Protein AF-A0A936NFK0-F1 (afdb_monomer)

Sequence (60 aa):
MTETTIDSTTESTLSELKALVDRGLGGINERRLMPAGEVADLLLDVRMLLQDLESESLVN

Foldseek 3Di:
DPPPPCDPVNVVLVVVLVVLCCVQQPDPVDGDDDDPVSVVVSVVVSVVSVVVVVVVVVVD

Organism: NCBI:txid2954438

Mean predicted aligned error: 9.21 Å

Secondary structure (DSSP, 8-state):
-------HHHHHHHHHHHHHHHHHH--TTSPPP--HHHHHHHHHHHHHHHHHH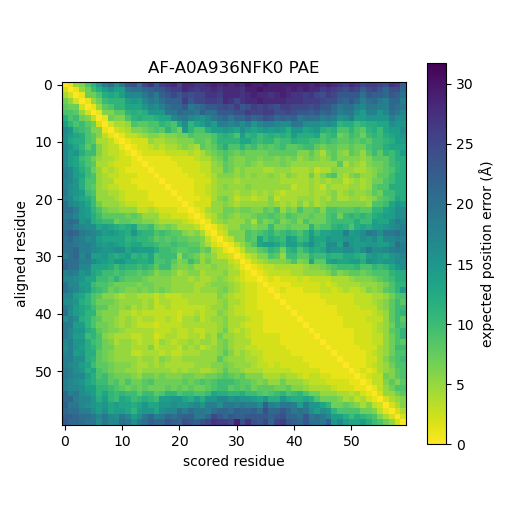HHHHT--

Structure (mmCIF, N/CA/C/O backbone):
data_AF-A0A936NFK0-F1
#
_entry.id   AF-A0A936NFK0-F1
#
loop_
_atom_site.group_PDB
_atom_site.id
_atom_site.type_symbol
_atom_site.label_atom_id
_atom_site.label_alt_id
_atom_site.label_comp_id
_atom_site.label_asym_id
_atom_site.label_entity_id
_atom_site.label_seq_id
_atom_site.pdb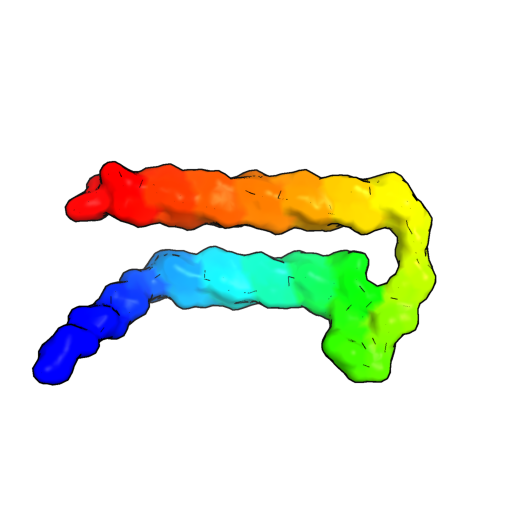x_PDB_ins_code
_atom_site.Cartn_x
_atom_site.Cartn_y
_atom_site.Cartn_z
_atom_site.occupancy
_atom_site.B_iso_or_equiv
_atom_site.auth_seq_id
_atom_site.auth_comp_id
_atom_site.auth_asym_id
_atom_site.auth_atom_id
_atom_site.pdbx_PDB_model_num
ATOM 1 N N . MET A 1 1 ? 3.719 -0.245 35.052 1.00 40.41 1 MET A N 1
ATOM 2 C CA . MET A 1 1 ? 3.430 -0.826 33.727 1.00 40.41 1 MET A CA 1
ATOM 3 C C . MET A 1 1 ? 2.663 0.229 32.966 1.00 40.41 1 MET A C 1
ATOM 5 O O . MET A 1 1 ? 1.568 0.562 33.389 1.00 40.41 1 MET A O 1
ATOM 9 N N . THR A 1 2 ? 3.277 0.855 31.965 1.00 44.69 2 THR A N 1
ATOM 10 C CA . THR A 1 2 ? 2.554 1.737 31.046 1.00 44.69 2 THR A CA 1
ATOM 11 C C . THR A 1 2 ? 1.741 0.830 30.139 1.00 44.69 2 THR A C 1
ATOM 13 O O . THR A 1 2 ? 2.305 0.113 29.314 1.00 44.69 2 THR A O 1
ATOM 16 N N . GLU A 1 3 ? 0.438 0.772 30.380 1.00 48.59 3 GLU A N 1
ATOM 17 C CA . GLU A 1 3 ? -0.506 0.135 29.476 1.00 48.59 3 GLU A CA 1
ATOM 18 C C . GLU A 1 3 ? -0.533 0.984 28.203 1.00 48.59 3 GLU A C 1
ATOM 20 O O . GLU A 1 3 ? -1.154 2.039 28.150 1.00 48.59 3 GLU A O 1
ATOM 25 N N . THR A 1 4 ? 0.252 0.588 27.203 1.00 54.97 4 THR A N 1
ATOM 26 C CA . THR A 1 4 ? 0.106 1.118 25.852 1.00 54.97 4 THR A CA 1
ATOM 27 C C . THR A 1 4 ? -1.117 0.429 25.267 1.00 54.97 4 THR A C 1
ATOM 29 O O . THR A 1 4 ? -1.010 -0.655 24.699 1.00 54.97 4 THR A O 1
ATOM 32 N N . THR A 1 5 ? -2.295 1.018 25.465 1.00 56.53 5 THR A N 1
ATOM 33 C CA . THR A 1 5 ? -3.472 0.699 24.658 1.00 56.53 5 THR A CA 1
ATOM 34 C C . THR A 1 5 ? -3.137 1.088 23.222 1.00 56.53 5 THR A C 1
ATOM 36 O O . THR A 1 5 ? -3.196 2.261 22.862 1.00 56.53 5 THR A O 1
ATOM 39 N N . ILE A 1 6 ? -2.680 0.121 22.425 1.00 57.59 6 ILE A N 1
ATOM 40 C CA . ILE A 1 6 ? -2.585 0.290 20.977 1.00 57.59 6 ILE A CA 1
ATOM 41 C C . ILE A 1 6 ? -4.032 0.412 20.513 1.00 57.59 6 ILE A C 1
ATOM 43 O O . ILE A 1 6 ? -4.818 -0.517 20.686 1.00 57.59 6 ILE A O 1
ATOM 47 N N . ASP A 1 7 ? -4.396 1.601 20.047 1.00 65.19 7 ASP A N 1
ATOM 48 C CA . ASP A 1 7 ? -5.738 1.873 19.561 1.00 65.19 7 ASP A CA 1
ATOM 49 C C . ASP A 1 7 ? -6.065 0.938 18.386 1.00 65.19 7 ASP A C 1
ATOM 51 O O . ASP A 1 7 ? -5.221 0.679 17.524 1.00 65.19 7 ASP A O 1
ATOM 55 N N . SER A 1 8 ? -7.293 0.421 18.355 1.00 63.78 8 SER A N 1
ATOM 56 C CA . SER A 1 8 ? -7.719 -0.600 17.379 1.00 63.78 8 SER A CA 1
ATOM 57 C C . SER A 1 8 ? -7.576 -0.096 15.935 1.00 63.78 8 SER A C 1
ATOM 59 O O . SER A 1 8 ? -7.334 -0.871 15.008 1.00 63.78 8 SER A O 1
ATOM 61 N N . THR A 1 9 ? -7.682 1.222 15.750 1.00 65.56 9 THR A N 1
ATOM 62 C CA . THR A 1 9 ? -7.518 1.917 14.470 1.00 65.56 9 THR A CA 1
ATOM 63 C C . THR A 1 9 ? -6.058 1.913 14.015 1.00 65.56 9 THR A C 1
ATOM 65 O O . THR A 1 9 ? -5.766 1.593 12.864 1.00 65.56 9 THR A O 1
ATOM 68 N N . THR A 1 10 ? -5.1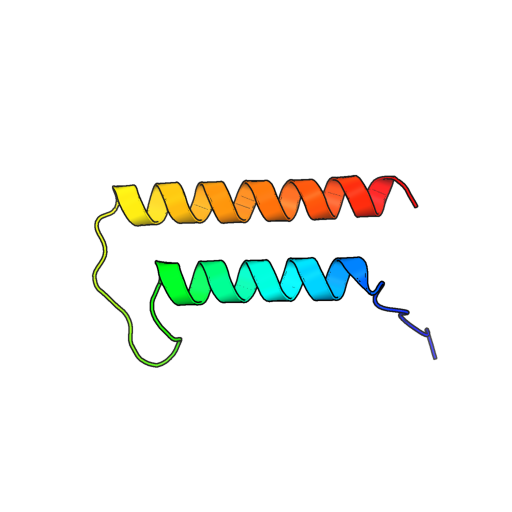17 2.117 14.944 1.00 69.00 10 THR A N 1
ATOM 69 C CA . THR A 1 10 ? -3.671 2.025 14.673 1.00 69.00 10 THR A CA 1
ATOM 70 C C . THR A 1 10 ? -3.264 0.617 14.229 1.00 69.00 10 THR A C 1
ATOM 72 O O . THR A 1 10 ? -2.424 0.462 13.340 1.00 69.00 10 THR A O 1
ATOM 75 N N . GLU A 1 11 ? -3.864 -0.426 14.810 1.00 73.75 11 GLU A N 1
ATOM 76 C CA . GLU A 1 11 ? -3.589 -1.816 14.427 1.00 73.75 11 GLU A CA 1
ATOM 77 C C . GLU A 1 11 ? -4.091 -2.137 13.006 1.00 73.75 11 GLU A C 1
ATOM 79 O O . GLU A 1 11 ? -3.391 -2.805 12.237 1.00 73.75 11 GLU A O 1
ATOM 84 N N . SER A 1 12 ? -5.254 -1.597 12.621 1.00 76.06 12 SER A N 1
ATOM 85 C CA . SER A 1 12 ? -5.808 -1.728 11.266 1.00 76.06 12 SER A CA 1
ATOM 86 C C . SER A 1 12 ? -4.914 -1.058 10.217 1.00 76.06 12 SER A C 1
ATOM 88 O O . SER A 1 12 ? -4.517 -1.704 9.244 1.00 76.06 12 SER A O 1
ATOM 90 N N . THR A 1 13 ? -4.519 0.196 10.444 1.00 77.50 13 THR A N 1
ATOM 91 C CA . THR A 1 13 ? -3.660 0.958 9.520 1.00 77.50 13 THR A CA 1
ATOM 92 C C . THR A 1 13 ? -2.267 0.337 9.396 1.00 77.50 13 THR A C 1
ATOM 94 O O . THR A 1 13 ? -1.699 0.263 8.306 1.00 77.50 13 THR A O 1
ATOM 97 N N . LEU A 1 14 ? -1.716 -0.201 10.491 1.00 81.50 14 LEU A N 1
ATOM 98 C CA . LEU A 1 14 ? -0.446 -0.931 10.457 1.00 81.50 14 LEU A CA 1
ATOM 99 C C . LEU A 1 14 ? -0.538 -2.229 9.635 1.00 81.50 14 LEU A C 1
ATOM 101 O O . LEU A 1 14 ? 0.426 -2.606 8.963 1.00 81.50 14 LEU A O 1
ATOM 105 N N . SER A 1 15 ? -1.674 -2.927 9.691 1.00 84.31 15 SER A N 1
ATOM 106 C CA . SER A 1 15 ? -1.923 -4.124 8.880 1.00 84.31 15 SER A CA 1
ATOM 107 C C . SER A 1 15 ? -2.019 -3.785 7.390 1.00 84.31 15 SER A C 1
ATOM 109 O O . SER A 1 15 ? -1.416 -4.461 6.554 1.00 84.31 15 SER A O 1
ATOM 111 N N . GLU A 1 16 ? -2.702 -2.690 7.058 1.00 83.25 16 GLU A N 1
ATOM 112 C CA . GLU A 1 16 ? -2.832 -2.193 5.688 1.00 83.25 16 GLU A CA 1
ATOM 113 C C . GLU A 1 16 ? -1.479 -1.769 5.104 1.00 83.25 16 GLU A C 1
ATOM 115 O O . GLU A 1 16 ? -1.124 -2.162 3.990 1.00 83.25 16 GLU A O 1
ATOM 120 N N . LEU A 1 17 ? -0.659 -1.083 5.903 1.00 85.50 17 LEU A N 1
ATOM 121 C CA . LEU A 1 17 ? 0.703 -0.717 5.531 1.00 85.50 17 LEU A CA 1
ATOM 122 C C . LEU A 1 17 ? 1.569 -1.945 5.217 1.00 85.50 17 LEU A C 1
ATOM 124 O O . LEU A 1 17 ? 2.295 -1.963 4.222 1.00 85.50 17 LEU A O 1
ATOM 128 N N . LYS A 1 18 ? 1.481 -2.993 6.046 1.00 83.94 18 LYS A N 1
ATOM 129 C CA . LYS A 1 18 ? 2.197 -4.257 5.812 1.00 83.94 18 LYS A CA 1
ATOM 130 C C . LYS A 1 18 ? 1.745 -4.923 4.516 1.00 83.94 18 LYS A C 1
ATOM 132 O O . LYS A 1 18 ? 2.590 -5.318 3.719 1.00 83.94 18 LYS A O 1
ATOM 137 N N . ALA A 1 19 ? 0.437 -4.989 4.273 1.00 85.06 19 ALA A N 1
ATOM 138 C CA . ALA A 1 19 ? -0.113 -5.569 3.051 1.00 85.06 19 ALA A CA 1
ATOM 139 C C . ALA A 1 19 ? 0.333 -4.805 1.791 1.00 85.06 19 ALA A C 1
ATOM 141 O O . ALA A 1 19 ? 0.655 -5.424 0.773 1.00 85.06 19 ALA A O 1
ATOM 142 N N . LEU A 1 20 ? 0.393 -3.472 1.864 1.00 84.94 20 LEU A N 1
ATOM 143 C CA . LEU A 1 20 ? 0.870 -2.620 0.779 1.00 84.94 20 LEU A CA 1
ATOM 144 C C . LEU A 1 20 ? 2.352 -2.884 0.470 1.00 84.94 20 LEU A C 1
ATOM 146 O O . LEU A 1 20 ? 2.715 -3.105 -0.687 1.00 84.94 20 LEU A O 1
ATOM 150 N N . VAL A 1 21 ? 3.197 -2.935 1.502 1.00 83.12 21 VAL A N 1
ATOM 151 C CA . VAL A 1 21 ? 4.633 -3.215 1.363 1.00 83.12 21 VAL A CA 1
ATOM 152 C C . VAL A 1 21 ? 4.882 -4.627 0.829 1.00 83.12 21 VAL A C 1
ATOM 154 O O . VAL A 1 21 ? 5.665 -4.789 -0.104 1.00 83.12 21 VAL A O 1
ATOM 157 N N . ASP A 1 22 ? 4.188 -5.645 1.340 1.00 82.81 22 ASP A N 1
ATOM 158 C CA . ASP A 1 22 ? 4.340 -7.030 0.873 1.00 82.81 22 ASP A CA 1
ATOM 159 C C . ASP A 1 22 ? 3.903 -7.192 -0.594 1.00 82.81 22 ASP A C 1
ATOM 161 O O . ASP A 1 22 ? 4.522 -7.925 -1.377 1.00 82.81 22 ASP A O 1
ATOM 165 N N . ARG A 1 23 ? 2.856 -6.467 -1.010 1.00 77.50 23 ARG A N 1
ATOM 166 C CA . ARG A 1 23 ? 2.410 -6.426 -2.408 1.00 77.50 23 ARG A CA 1
ATOM 167 C C . ARG A 1 23 ? 3.437 -5.729 -3.299 1.00 77.50 23 ARG A C 1
ATOM 169 O O . ARG A 1 23 ? 3.730 -6.233 -4.384 1.00 77.50 23 ARG A O 1
ATOM 176 N N . GLY A 1 24 ? 3.972 -4.605 -2.837 1.00 73.62 24 GLY A N 1
ATOM 177 C CA . GLY A 1 24 ? 4.826 -3.717 -3.614 1.00 73.62 24 GLY A CA 1
ATOM 178 C C . GLY A 1 24 ? 6.324 -3.996 -3.536 1.00 73.62 24 GLY A C 1
ATOM 179 O O . GLY A 1 24 ? 7.047 -3.436 -4.332 1.00 73.62 24 GLY A O 1
ATOM 180 N N . LEU A 1 25 ? 6.832 -4.830 -2.626 1.00 74.00 25 LEU A N 1
ATOM 181 C CA . LEU A 1 25 ? 8.258 -5.213 -2.573 1.00 74.00 25 LEU A CA 1
ATOM 182 C C . LEU A 1 25 ? 8.475 -6.722 -2.774 1.00 74.00 25 LEU A C 1
ATOM 184 O O . LEU A 1 25 ? 9.604 -7.170 -3.004 1.00 74.00 25 LEU A O 1
ATOM 188 N N . GLY A 1 26 ? 7.388 -7.499 -2.767 1.00 70.62 26 GLY A N 1
ATOM 189 C CA . GLY A 1 26 ? 7.458 -8.941 -2.564 1.00 70.62 26 GLY A CA 1
ATOM 190 C C . GLY A 1 26 ? 7.629 -9.267 -1.081 1.00 70.62 26 GLY A C 1
ATOM 191 O O . GLY A 1 26 ? 7.913 -8.395 -0.260 1.00 70.62 26 GLY A O 1
ATOM 192 N N . GLY A 1 27 ? 7.438 -10.536 -0.723 1.00 67.75 27 GLY A N 1
ATOM 193 C CA . GLY A 1 27 ? 7.648 -10.963 0.656 1.00 67.75 27 GLY A CA 1
ATOM 194 C C . GLY A 1 27 ? 9.107 -10.772 1.077 1.00 67.75 27 GLY A C 1
ATOM 195 O O . GLY A 1 27 ? 10.017 -10.816 0.253 1.00 67.75 27 GLY A O 1
ATOM 196 N N . ILE A 1 28 ? 9.353 -10.648 2.382 1.00 64.31 28 ILE A N 1
ATOM 197 C CA . ILE A 1 28 ? 10.703 -10.477 2.963 1.00 64.31 28 ILE A CA 1
ATOM 198 C C . ILE A 1 28 ? 11.711 -11.534 2.454 1.00 64.31 28 ILE A C 1
ATOM 200 O O . ILE A 1 28 ? 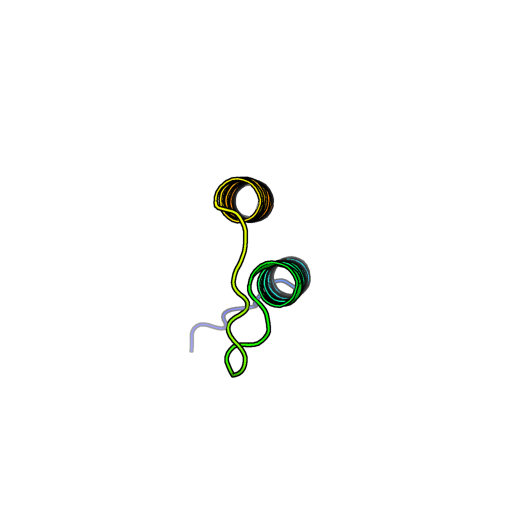12.907 -11.260 2.342 1.00 64.31 28 ILE A O 1
ATOM 204 N N . ASN A 1 29 ? 11.223 -12.731 2.113 1.00 66.31 29 ASN A N 1
ATOM 205 C CA . ASN A 1 29 ? 12.024 -13.858 1.632 1.00 66.31 29 ASN A CA 1
ATOM 206 C C . ASN A 1 29 ? 12.198 -13.909 0.102 1.00 66.31 29 ASN A C 1
ATOM 208 O O . ASN A 1 29 ? 13.012 -14.691 -0.382 1.00 66.31 29 ASN A O 1
ATOM 212 N N . GLU A 1 30 ? 11.465 -13.098 -0.664 1.00 70.31 30 GLU A N 1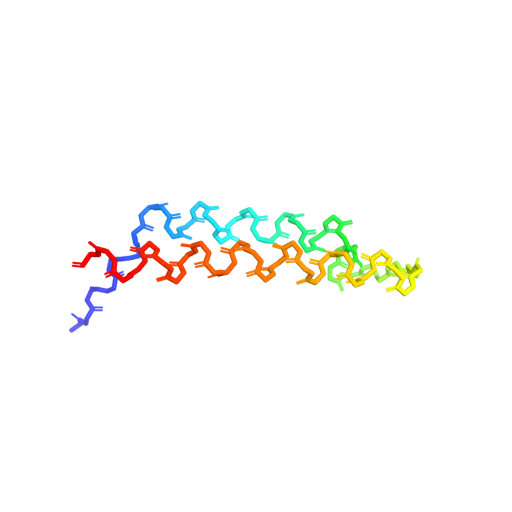
ATOM 213 C CA . GLU A 1 30 ? 11.483 -13.114 -2.128 1.00 70.31 30 GLU A CA 1
ATOM 214 C C . GLU A 1 30 ? 11.460 -11.682 -2.675 1.00 70.31 30 GLU A C 1
ATOM 216 O O . GLU A 1 30 ? 10.413 -11.090 -2.940 1.00 70.31 30 GLU A O 1
ATOM 221 N N . ARG A 1 31 ? 12.659 -11.112 -2.839 1.00 70.00 31 ARG A N 1
ATOM 222 C CA . ARG A 1 31 ? 12.822 -9.782 -3.431 1.00 70.00 31 ARG A CA 1
ATOM 223 C C . ARG A 1 31 ? 12.466 -9.843 -4.908 1.00 70.00 31 ARG A C 1
ATOM 225 O O . ARG A 1 31 ? 13.109 -10.571 -5.666 1.00 70.00 31 ARG A O 1
ATOM 232 N N . ARG A 1 32 ? 11.502 -9.031 -5.330 1.00 71.19 32 ARG A N 1
ATOM 233 C CA . ARG A 1 32 ? 11.182 -8.865 -6.750 1.00 71.19 32 ARG A CA 1
ATOM 234 C C . ARG A 1 32 ? 11.908 -7.653 -7.318 1.00 71.19 32 ARG A C 1
ATOM 236 O O . ARG A 1 32 ? 11.954 -6.597 -6.694 1.00 71.19 32 ARG A O 1
ATOM 243 N N . LEU A 1 33 ? 12.482 -7.812 -8.509 1.00 78.00 33 LEU A N 1
ATOM 244 C CA . LEU A 1 33 ? 12.969 -6.682 -9.296 1.00 78.00 33 LEU A CA 1
ATOM 245 C C . LEU A 1 33 ? 11.762 -5.856 -9.736 1.00 78.00 33 LEU A C 1
ATOM 247 O O . LEU A 1 33 ? 10.882 -6.383 -10.414 1.00 78.00 33 LEU A O 1
ATOM 251 N N . MET A 1 34 ? 11.745 -4.579 -9.359 1.00 79.75 34 MET A N 1
ATOM 252 C CA . MET A 1 34 ? 10.705 -3.637 -9.755 1.00 79.75 34 MET A CA 1
ATOM 253 C C . MET A 1 34 ? 11.279 -2.418 -10.468 1.00 79.75 34 MET A C 1
ATOM 255 O O . MET A 1 34 ? 12.398 -1.992 -10.159 1.00 79.75 34 MET A O 1
ATOM 259 N N . PRO A 1 35 ? 10.529 -1.841 -11.421 1.00 89.06 35 PRO A N 1
ATOM 260 C CA . PRO A 1 35 ? 10.856 -0.552 -12.004 1.00 89.06 35 PRO A CA 1
ATOM 261 C C . PRO A 1 35 ? 10.968 0.526 -10.922 1.00 89.06 35 PRO A C 1
ATOM 263 O O . PRO A 1 35 ? 10.169 0.578 -9.992 1.00 89.06 35 PRO A O 1
ATOM 266 N N . ALA A 1 36 ? 11.920 1.447 -11.082 1.00 87.31 36 ALA A N 1
ATOM 267 C CA . ALA A 1 36 ? 12.117 2.538 -10.126 1.00 87.31 36 ALA A CA 1
ATOM 268 C C . ALA A 1 36 ? 10.871 3.431 -9.954 1.00 87.31 36 ALA A C 1
ATOM 270 O O . ALA A 1 36 ? 10.659 3.965 -8.871 1.00 87.31 36 ALA A O 1
ATOM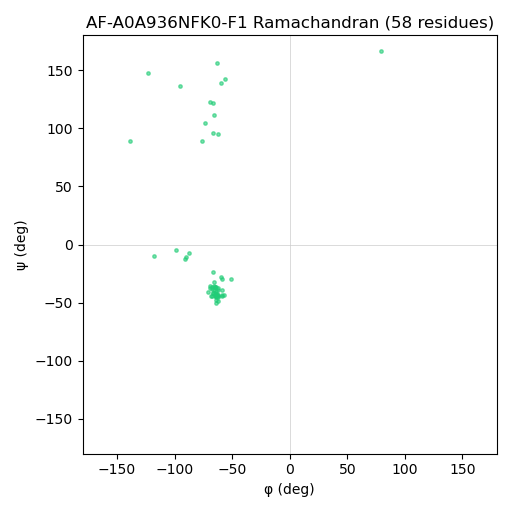 271 N N . GLY A 1 37 ? 10.044 3.570 -11.000 1.00 90.19 37 GLY A N 1
ATOM 272 C CA . GLY A 1 37 ? 8.771 4.294 -10.923 1.00 90.19 37 GLY A CA 1
ATOM 273 C C . GLY A 1 37 ? 7.767 3.621 -9.986 1.00 90.19 37 GLY A C 1
ATOM 274 O O . GLY A 1 37 ? 7.213 4.281 -9.121 1.00 90.19 37 GLY A O 1
ATOM 275 N N . GLU A 1 38 ? 7.629 2.297 -10.072 1.00 86.44 38 GLU A N 1
ATOM 276 C CA . GLU A 1 38 ? 6.712 1.527 -9.220 1.00 86.44 38 GLU A CA 1
ATOM 277 C C . GLU A 1 38 ? 7.139 1.570 -7.744 1.00 86.44 38 GLU A C 1
ATOM 279 O O . GLU A 1 38 ? 6.309 1.687 -6.848 1.00 86.44 38 GLU A O 1
ATOM 284 N N . VAL A 1 39 ? 8.452 1.569 -7.482 1.00 87.44 39 VAL A N 1
ATOM 285 C CA . VAL A 1 39 ? 8.985 1.773 -6.126 1.00 87.44 39 VAL A CA 1
ATOM 286 C C . VAL A 1 39 ? 8.692 3.189 -5.618 1.00 87.44 39 VAL A C 1
ATOM 288 O O . VAL A 1 39 ? 8.384 3.360 -4.442 1.00 87.44 39 VAL A O 1
ATOM 291 N N . ALA A 1 40 ? 8.784 4.209 -6.475 1.00 90.06 40 ALA A N 1
ATOM 292 C CA . ALA A 1 40 ? 8.483 5.587 -6.093 1.00 90.06 40 ALA A CA 1
ATOM 293 C C . ALA A 1 40 ? 6.995 5.779 -5.758 1.00 90.06 40 ALA A C 1
ATOM 295 O O . ALA A 1 40 ? 6.689 6.421 -4.753 1.00 90.06 40 ALA A O 1
ATOM 296 N N . ASP A 1 41 ? 6.101 5.178 -6.546 1.00 91.56 41 ASP A N 1
ATOM 297 C CA . ASP A 1 41 ? 4.656 5.197 -6.301 1.00 91.56 41 ASP A CA 1
ATOM 298 C C . ASP A 1 41 ? 4.316 4.479 -4.985 1.00 91.56 41 ASP A C 1
ATOM 300 O O . ASP A 1 41 ? 3.634 5.040 -4.130 1.00 91.56 41 ASP A O 1
ATOM 304 N N . LEU A 1 42 ? 4.904 3.302 -4.740 1.00 88.44 42 LEU A N 1
ATOM 305 C CA . LEU A 1 42 ? 4.731 2.577 -3.478 1.00 88.44 42 LEU A CA 1
ATOM 306 C C . LEU A 1 42 ? 5.182 3.395 -2.259 1.00 88.44 42 LEU A C 1
ATOM 308 O O . LEU A 1 42 ? 4.518 3.400 -1.223 1.00 88.44 42 LEU A O 1
ATOM 312 N N . LEU A 1 43 ? 6.326 4.076 -2.358 1.00 89.44 43 LEU A N 1
ATOM 313 C CA . LEU A 1 43 ? 6.821 4.935 -1.281 1.00 89.44 43 LEU A CA 1
ATOM 314 C C . LEU A 1 43 ? 5.901 6.138 -1.043 1.00 89.44 43 LEU A C 1
ATOM 316 O O . LEU A 1 43 ? 5.782 6.593 0.097 1.00 89.44 43 LEU A O 1
ATOM 320 N N . LEU A 1 44 ? 5.256 6.651 -2.093 1.00 92.00 44 LEU A N 1
ATOM 321 C CA . LEU A 1 44 ? 4.269 7.717 -1.974 1.00 92.00 44 LEU A CA 1
ATOM 322 C C . LEU A 1 44 ? 3.008 7.221 -1.254 1.00 92.00 44 LEU A C 1
ATOM 324 O O . LEU A 1 44 ? 2.557 7.887 -0.325 1.00 92.00 44 LEU A O 1
ATOM 328 N N . ASP A 1 45 ? 2.507 6.038 -1.605 1.00 90.25 45 ASP A N 1
ATOM 329 C CA . ASP A 1 45 ? 1.347 5.415 -0.955 1.00 90.25 45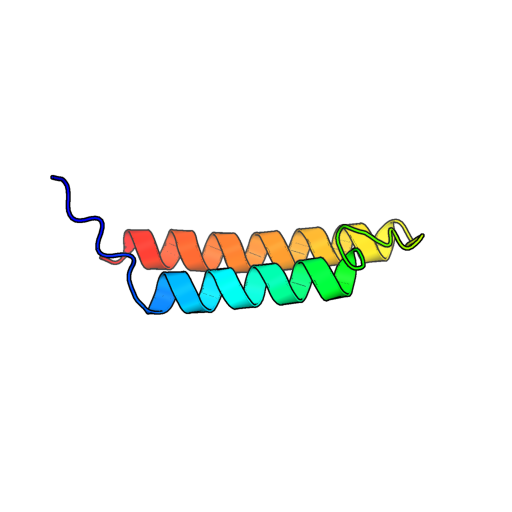 ASP A CA 1
ATOM 330 C C . ASP A 1 45 ? 1.610 5.129 0.533 1.00 90.25 45 ASP A C 1
ATOM 332 O O . ASP A 1 45 ? 0.808 5.483 1.399 1.00 90.25 45 ASP A O 1
ATOM 336 N N . VAL A 1 46 ? 2.789 4.581 0.853 1.00 88.88 46 VAL A N 1
ATOM 337 C CA . VAL A 1 46 ? 3.268 4.384 2.234 1.00 88.88 46 VAL A CA 1
ATOM 338 C C . VAL A 1 46 ? 3.304 5.708 2.996 1.00 88.88 46 VAL A C 1
ATOM 340 O O . VAL A 1 46 ? 2.889 5.772 4.152 1.00 88.88 46 VAL A O 1
ATOM 343 N N . ARG A 1 47 ? 3.790 6.781 2.362 1.00 88.44 47 ARG A N 1
ATOM 344 C CA . ARG A 1 47 ? 3.851 8.104 2.987 1.00 88.44 47 ARG A CA 1
ATOM 345 C C . ARG A 1 47 ? 2.458 8.662 3.278 1.00 88.44 47 ARG A C 1
ATOM 347 O O . ARG A 1 47 ? 2.289 9.242 4.344 1.00 88.44 47 ARG A O 1
ATOM 354 N N . MET A 1 48 ? 1.499 8.506 2.366 1.00 88.81 48 MET A N 1
ATOM 355 C CA . MET A 1 48 ? 0.122 8.974 2.572 1.00 88.81 48 MET A CA 1
ATOM 356 C C . MET A 1 48 ? -0.532 8.251 3.754 1.00 88.81 48 MET A C 1
ATOM 358 O O . MET A 1 48 ? -0.998 8.911 4.676 1.00 88.81 48 MET A O 1
ATOM 362 N N . LEU A 1 49 ? -0.438 6.918 3.805 1.00 86.12 49 LEU A N 1
ATOM 363 C CA . LEU A 1 49 ? -0.959 6.122 4.927 1.00 86.12 49 LEU A CA 1
ATOM 364 C C . LEU A 1 49 ? -0.334 6.508 6.277 1.00 86.12 49 LEU A C 1
ATOM 366 O O . LEU A 1 49 ? -1.020 6.561 7.295 1.00 86.12 49 LEU A O 1
ATOM 370 N N . LEU A 1 50 ? 0.972 6.791 6.301 1.00 84.88 50 LEU A N 1
ATOM 371 C CA . LEU A 1 50 ? 1.650 7.239 7.521 1.00 84.88 50 LEU A CA 1
ATOM 372 C C . LEU A 1 50 ? 1.228 8.651 7.949 1.00 84.88 50 LEU A C 1
ATOM 374 O O . LEU A 1 50 ? 1.132 8.908 9.147 1.00 84.88 50 LEU A O 1
ATOM 378 N N . GLN A 1 51 ? 0.977 9.555 6.998 1.00 87.06 51 GLN A N 1
ATOM 379 C CA . GLN A 1 51 ? 0.472 10.899 7.293 1.00 87.06 51 GLN A CA 1
ATOM 380 C C . GLN A 1 51 ? -0.957 10.869 7.833 1.00 87.06 51 GLN A C 1
ATOM 382 O O . GLN A 1 51 ? -1.274 11.646 8.735 1.00 87.06 51 GLN A O 1
ATOM 387 N N . ASP A 1 52 ? -1.794 9.965 7.327 1.00 82.69 52 ASP A N 1
ATOM 388 C CA . ASP A 1 52 ? -3.144 9.760 7.847 1.00 82.69 52 ASP A CA 1
ATOM 389 C C . ASP A 1 52 ? -3.091 9.252 9.293 1.00 82.69 52 ASP A C 1
ATOM 391 O O . ASP A 1 52 ? -3.759 9.811 10.160 1.00 82.69 52 ASP A O 1
ATOM 395 N N . LEU A 1 53 ? -2.206 8.292 9.595 1.00 78.12 53 LEU A N 1
ATOM 396 C CA . LEU A 1 53 ? -2.002 7.800 10.962 1.00 78.12 53 LEU A CA 1
ATOM 397 C C . LEU A 1 53 ? -1.494 8.893 11.920 1.00 78.12 53 LEU A C 1
ATOM 399 O O . LEU A 1 53 ? -1.965 8.995 13.052 1.00 78.12 53 LEU A O 1
ATOM 403 N N . GLU A 1 54 ? -0.532 9.712 11.485 1.00 77.25 54 GLU A N 1
ATOM 404 C CA . GLU A 1 54 ? -0.025 10.837 12.282 1.00 77.25 54 GLU A CA 1
ATOM 405 C C . GLU A 1 54 ? -1.130 11.868 12.543 1.00 77.25 54 GLU A C 1
ATOM 407 O O . GLU A 1 54 ? -1.295 12.330 13.670 1.00 77.25 54 GLU A O 1
ATOM 412 N N . SER A 1 55 ? -1.931 12.180 11.524 1.00 74.56 55 SER A N 1
ATOM 413 C CA . SER A 1 55 ? -3.056 13.108 11.641 1.00 74.56 55 SER A CA 1
ATOM 414 C C . SER A 1 55 ? -4.126 12.588 12.599 1.00 74.56 55 SER A C 1
ATOM 416 O O . SER A 1 55 ? -4.644 13.359 13.398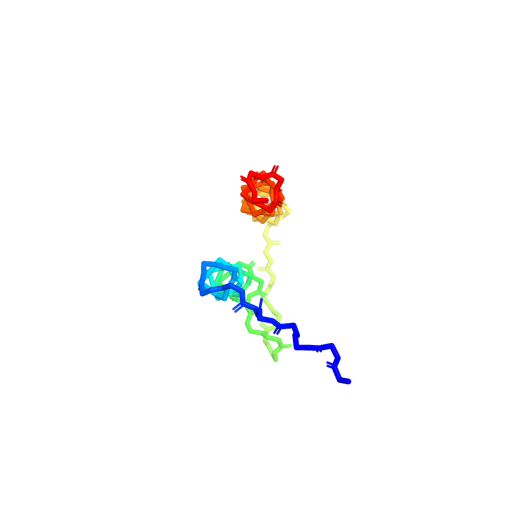 1.00 74.56 55 SER A O 1
ATOM 418 N N . GLU A 1 56 ? -4.424 11.290 12.576 1.00 64.12 56 GLU A N 1
ATOM 419 C CA 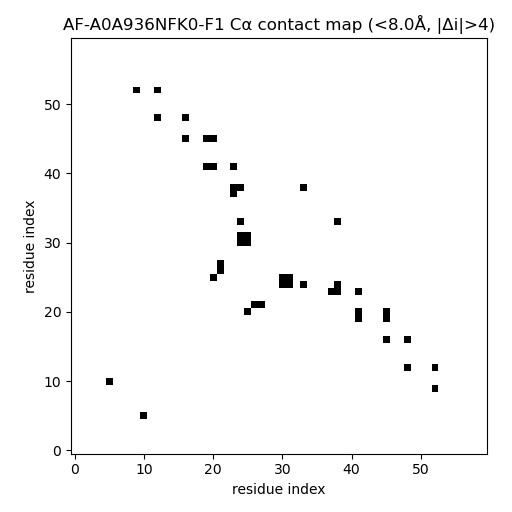. GLU A 1 56 ? -5.383 10.661 13.490 1.00 64.12 56 GLU A CA 1
ATOM 420 C C . GLU A 1 56 ? -4.855 10.616 14.935 1.00 64.12 56 GLU A C 1
ATOM 422 O O . GLU A 1 56 ? -5.589 10.893 15.883 1.00 64.12 56 GLU A O 1
ATOM 427 N N . SER A 1 57 ? -3.547 10.388 15.113 1.00 59.75 57 SER A N 1
ATOM 428 C CA . SER A 1 57 ? -2.878 10.428 16.420 1.00 59.75 57 SER A CA 1
ATOM 429 C C . SER A 1 57 ? -2.840 11.825 17.051 1.00 59.75 57 SER A C 1
ATOM 431 O O . SER A 1 57 ? -2.677 11.917 18.266 1.00 59.75 57 SER A O 1
ATOM 433 N N . LEU A 1 58 ? -2.943 12.897 16.260 1.00 57.03 58 LEU A N 1
ATOM 434 C CA . LEU A 1 58 ? -2.973 14.287 16.736 1.00 57.03 58 LEU A CA 1
ATOM 435 C C . LEU A 1 58 ? -4.390 14.774 17.093 1.00 57.03 58 LEU A C 1
ATOM 437 O O . LEU A 1 58 ? -4.537 15.888 17.599 1.00 57.03 58 LEU A O 1
ATOM 441 N N . VAL A 1 59 ? -5.426 13.979 16.801 1.00 53.56 59 VAL A N 1
ATOM 442 C CA . VAL A 1 59 ? -6.842 14.320 17.040 1.00 53.56 59 VAL A CA 1
ATOM 443 C C . VAL A 1 59 ? -7.383 13.693 18.343 1.00 53.56 59 VAL A C 1
ATOM 445 O O . VAL A 1 59 ? -8.493 14.028 18.760 1.00 53.56 59 VAL A O 1
ATOM 448 N N . ASN A 1 60 ? -6.585 12.868 19.031 1.00 44.56 60 ASN A N 1
ATOM 449 C CA . ASN A 1 60 ? -6.864 12.296 20.360 1.00 44.56 60 ASN A CA 1
ATOM 450 C C . ASN A 1 60 ? -6.079 12.999 21.479 1.00 44.56 60 ASN A C 1
ATOM 452 O O . ASN A 1 60 ? -6.590 13.017 22.623 1.00 44.56 60 ASN A O 1
#

Radius of gyration: 14.28 Å; Cα contacts (8 Å, |Δi|>4): 23; chains: 1; bounding box: 21×28×46 Å

Solvent-accessible surface area (backbone atoms only — not comparable to full-atom values): 3697 Å² total; per-residue (Å²): 132,85,80,76,77,75,50,74,64,59,56,51,54,53,50,51,51,49,53,51,46,39,70,68,43,34,49,98,91,46,80,57,94,70,58,70,66,63,51,51,53,49,53,49,53,54,49,50,57,51,49,53,51,53,55,56,64,72,75,113

Nearest PDB structures (foldseek):
  8q91-assembly1_A  TM=4.779E-01  e=8.873E+00  Homo sapiens
  9esi-assembly1_A  TM=4.466E-01  e=8.873E+00  Schizosaccharomyces pombe

pLDDT: mean 75.16, std 13.31, range [40.41, 92.0]